Protein AF-A0A957QZJ9-F1 (afdb_monomer_lite)

Secondary structure (DSSP, 8-state):
-HHHHTTSTT--------SS-TTHHHHHHHHTT--SPPPPTTS--TTTGGGTTT-SSSTTS----

Structure (mmCIF, N/CA/C/O backbone):
data_AF-A0A957QZJ9-F1
#
_entry.id   AF-A0A957QZJ9-F1
#
loop_
_atom_site.group_PDB
_atom_site.id
_atom_site.type_symbol
_atom_site.label_atom_id
_atom_site.label_alt_id
_atom_site.label_comp_id
_atom_site.label_asym_id
_atom_site.label_entity_id
_atom_site.label_seq_id
_atom_site.pdbx_PDB_ins_code
_atom_site.Cartn_x
_atom_site.Cartn_y
_atom_site.Cartn_z
_atom_site.occupancy
_atom_site.B_iso_or_equiv
_atom_site.auth_seq_id
_atom_site.auth_comp_id
_atom_site.auth_asym_id
_atom_site.auth_atom_id
_atom_site.pdbx_PDB_model_num
ATOM 1 N N . ILE A 1 1 ? 2.290 1.606 7.061 1.00 83.88 1 ILE A N 1
ATOM 2 C CA . ILE A 1 1 ? 1.371 2.600 6.449 1.00 83.88 1 ILE A CA 1
ATOM 3 C C . ILE A 1 1 ? 0.310 1.943 5.568 1.00 83.88 1 ILE A C 1
ATOM 5 O O . ILE A 1 1 ? -0.853 2.096 5.900 1.00 83.88 1 ILE A O 1
ATOM 9 N N . ILE A 1 2 ? 0.650 1.191 4.507 1.00 89.12 2 ILE A N 1
ATOM 10 C CA . ILE A 1 2 ? -0.362 0.561 3.622 1.00 89.12 2 ILE A CA 1
ATOM 11 C C . ILE A 1 2 ? -1.400 -0.244 4.421 1.00 89.12 2 ILE A C 1
ATOM 13 O O . ILE A 1 2 ? -2.595 -0.013 4.267 1.00 89.12 2 ILE A O 1
ATOM 17 N N . GLN A 1 3 ? -0.950 -1.098 5.346 1.00 89.06 3 GLN A N 1
ATOM 18 C CA . GLN A 1 3 ? -1.844 -1.887 6.202 1.00 89.06 3 GLN A CA 1
ATOM 19 C C . GLN A 1 3 ? -2.768 -1.027 7.077 1.00 89.06 3 GLN A C 1
ATOM 21 O O . GLN A 1 3 ? -3.939 -1.343 7.213 1.00 89.06 3 GLN A O 1
ATOM 26 N N . GLN A 1 4 ? -2.284 0.110 7.583 1.00 90.56 4 GLN A N 1
ATOM 27 C CA . GLN A 1 4 ? -3.084 1.037 8.393 1.00 90.56 4 GLN A CA 1
ATOM 28 C C . GLN A 1 4 ? -4.120 1.785 7.541 1.00 90.56 4 GLN A C 1
ATOM 30 O O . GLN A 1 4 ? -5.243 2.005 7.974 1.00 90.56 4 GLN A O 1
ATOM 35 N N . ILE A 1 5 ? -3.764 2.155 6.305 1.00 90.81 5 ILE A N 1
ATOM 36 C CA . ILE A 1 5 ? -4.682 2.830 5.375 1.00 90.81 5 ILE A CA 1
ATOM 37 C C . ILE A 1 5 ? -5.858 1.916 5.009 1.00 90.81 5 ILE A C 1
ATOM 39 O O . ILE A 1 5 ? -6.973 2.401 4.839 1.00 90.81 5 ILE A O 1
ATOM 43 N N . ARG A 1 6 ? -5.640 0.596 4.927 1.00 86.00 6 ARG A N 1
ATOM 44 C CA . ARG A 1 6 ? -6.705 -0.380 4.631 1.00 86.00 6 ARG A CA 1
ATOM 45 C C . ARG A 1 6 ? -7.813 -0.422 5.685 1.00 86.00 6 ARG A C 1
ATOM 47 O O . ARG A 1 6 ? -8.914 -0.853 5.363 1.00 86.00 6 ARG A O 1
ATOM 54 N N . GLU A 1 7 ? -7.533 -0.001 6.914 1.00 88.69 7 GLU A N 1
ATOM 55 C CA . GLU A 1 7 ? -8.504 -0.006 8.014 1.00 88.69 7 GLU A CA 1
ATOM 56 C C . GLU A 1 7 ? -9.412 1.233 8.004 1.00 88.69 7 GLU A C 1
ATOM 58 O O . GLU A 1 7 ? -10.412 1.275 8.719 1.00 88.69 7 GLU A O 1
ATOM 63 N N . ILE A 1 8 ? -9.097 2.243 7.184 1.00 91.19 8 ILE A N 1
ATOM 64 C CA . ILE A 1 8 ? -9.873 3.480 7.107 1.00 91.19 8 ILE A CA 1
ATOM 65 C C . ILE A 1 8 ? -11.197 3.214 6.362 1.00 91.19 8 ILE A C 1
ATOM 67 O O . ILE A 1 8 ? -11.180 2.828 5.188 1.00 91.19 8 ILE A O 1
ATOM 71 N N . PRO A 1 9 ? -12.364 3.466 6.988 1.00 89.88 9 PRO A N 1
ATOM 72 C CA . PRO A 1 9 ? -13.656 3.268 6.341 1.00 89.88 9 PRO A CA 1
ATOM 73 C C . PRO A 1 9 ? -13.832 4.153 5.100 1.00 89.88 9 PRO A C 1
ATOM 75 O O . PRO A 1 9 ? -13.524 5.342 5.120 1.00 89.88 9 PRO A O 1
ATOM 78 N N . GLY A 1 10 ? -14.376 3.579 4.024 1.00 88.56 10 GLY A N 1
ATOM 79 C CA . GLY A 1 10 ? -14.686 4.303 2.784 1.00 88.56 10 GLY A CA 1
ATOM 80 C C . GLY A 1 10 ? -13.544 4.384 1.762 1.00 88.56 10 GLY A C 1
ATOM 81 O O . GLY A 1 10 ? -13.754 4.904 0.667 1.00 88.56 10 GLY A O 1
ATOM 82 N N . LEU A 1 11 ? -12.358 3.842 2.060 1.00 88.38 11 LEU A N 1
ATOM 83 C CA . LEU A 1 11 ? -11.264 3.737 1.091 1.00 88.38 11 LEU A CA 1
ATOM 84 C C . LEU A 1 11 ? -11.498 2.568 0.119 1.00 88.38 11 LEU A C 1
ATOM 86 O O . LEU A 1 11 ? -11.475 1.400 0.494 1.00 88.38 11 LEU A O 1
ATOM 90 N N . ALA A 1 12 ? -11.706 2.890 -1.159 1.00 85.00 12 ALA A N 1
ATOM 91 C CA . ALA A 1 12 ? -11.989 1.906 -2.209 1.00 85.00 12 ALA A CA 1
ATOM 92 C C . ALA A 1 12 ? -10.747 1.125 -2.686 1.00 85.00 12 ALA A C 1
ATOM 94 O O . ALA A 1 12 ? -10.873 0.050 -3.276 1.00 85.00 12 ALA A O 1
ATOM 95 N N . GLY A 1 13 ? -9.548 1.666 -2.470 1.00 87.31 13 GLY A N 1
ATOM 96 C CA . GLY A 1 13 ? -8.292 1.063 -2.902 1.00 87.31 13 GLY A CA 1
ATOM 97 C C . GLY A 1 13 ? -7.130 2.049 -2.855 1.00 87.31 13 GLY A C 1
ATOM 98 O O . GLY A 1 13 ? -7.297 3.213 -2.499 1.00 87.31 13 GLY A O 1
ATOM 99 N N . ILE A 1 14 ? -5.948 1.565 -3.227 1.00 88.44 14 ILE A N 1
ATOM 100 C CA . ILE A 1 14 ? -4.699 2.330 -3.234 1.00 88.44 14 ILE A CA 1
ATOM 101 C C . ILE A 1 14 ? -4.081 2.210 -4.628 1.00 88.44 14 ILE A C 1
ATOM 103 O O . ILE A 1 14 ? -4.096 1.136 -5.230 1.00 88.44 14 ILE A O 1
ATOM 107 N N . HIS A 1 15 ? -3.536 3.311 -5.137 1.00 89.50 15 HIS A N 1
ATOM 108 C CA . HIS A 1 15 ? -2.684 3.300 -6.318 1.00 89.50 15 HIS A CA 1
ATOM 109 C C . HIS A 1 15 ? -1.224 3.302 -5.861 1.00 89.50 15 HIS A C 1
ATOM 111 O O . HIS A 1 15 ? -0.767 4.270 -5.256 1.00 89.50 15 HIS A O 1
ATOM 117 N N . LEU A 1 16 ? -0.519 2.195 -6.094 1.00 89.44 16 LEU A N 1
ATOM 118 C CA . LEU A 1 16 ? 0.894 2.063 -5.759 1.00 89.44 16 LEU A CA 1
ATOM 119 C 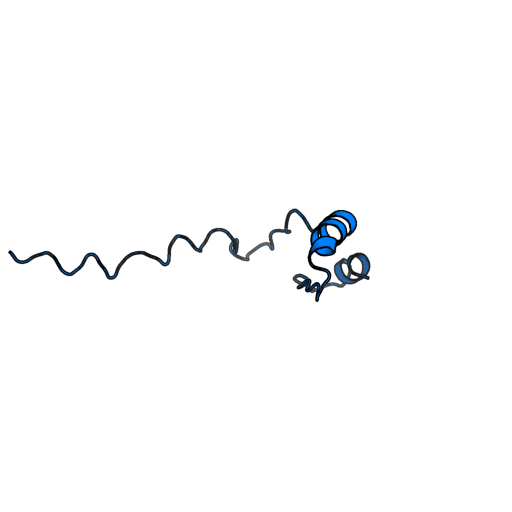C . LEU A 1 16 ? 1.739 2.515 -6.951 1.00 89.44 16 LEU A C 1
ATOM 121 O O . LEU A 1 16 ? 1.580 1.997 -8.053 1.00 89.44 16 LEU A O 1
ATOM 125 N N . MET A 1 17 ? 2.649 3.454 -6.704 1.00 91.88 17 MET A N 1
ATOM 126 C CA . MET A 1 17 ? 3.654 3.902 -7.661 1.00 91.88 17 MET A CA 1
ATOM 127 C C . MET A 1 17 ? 5.025 3.716 -7.027 1.00 91.88 17 MET A C 1
ATOM 129 O O . MET A 1 17 ? 5.295 4.292 -5.974 1.00 91.88 17 MET A O 1
ATOM 133 N N . ALA A 1 18 ? 5.887 2.930 -7.664 1.00 90.69 18 ALA A N 1
ATOM 134 C CA . ALA A 1 18 ? 7.287 2.827 -7.284 1.00 90.69 18 ALA A CA 1
ATOM 135 C C . ALA A 1 18 ? 8.118 3.545 -8.337 1.00 90.69 18 ALA A C 1
ATOM 137 O O . ALA A 1 18 ? 8.175 3.122 -9.484 1.00 90.69 18 ALA A O 1
ATOM 138 N N . TYR A 1 19 ? 8.707 4.673 -7.957 1.00 90.75 19 TYR A N 1
ATOM 139 C CA . TYR A 1 19 ? 9.540 5.452 -8.857 1.00 90.75 19 TYR A CA 1
ATOM 140 C C . TYR A 1 19 ? 11.001 5.035 -8.701 1.00 90.75 19 TYR A C 1
ATOM 142 O O . TYR A 1 19 ? 11.575 5.242 -7.626 1.00 90.75 19 TYR A O 1
ATOM 150 N N . ARG A 1 20 ? 11.595 4.495 -9.775 1.00 91.31 20 ARG A N 1
ATOM 151 C CA . ARG A 1 20 ? 12.987 4.002 -9.822 1.00 91.31 20 ARG A CA 1
ATOM 152 C C . ARG A 1 20 ? 13.285 2.837 -8.870 1.00 91.31 20 ARG A C 1
ATOM 154 O O . ARG A 1 20 ? 14.437 2.661 -8.486 1.00 91.31 20 ARG A O 1
ATOM 161 N N . GLN A 1 21 ? 12.244 2.144 -8.423 1.00 92.69 21 GLN A N 1
ATOM 162 C CA . GLN A 1 21 ? 12.301 0.992 -7.515 1.00 92.69 21 GLN A CA 1
ATOM 163 C C . GLN A 1 21 ? 11.193 -0.004 -7.886 1.00 92.69 21 GLN A C 1
ATOM 165 O O . GLN A 1 21 ? 10.466 -0.521 -7.036 1.00 92.69 21 GLN A O 1
ATOM 170 N N . GLU A 1 22 ? 10.974 -0.189 -9.181 1.00 92.94 22 GLU A N 1
ATOM 171 C CA . GLU A 1 22 ? 9.905 -1.011 -9.736 1.00 92.94 22 GLU A CA 1
ATOM 172 C C . GLU A 1 22 ? 10.041 -2.487 -9.315 1.00 92.94 22 GLU A C 1
ATOM 174 O O . GLU A 1 22 ? 9.037 -3.181 -9.160 1.0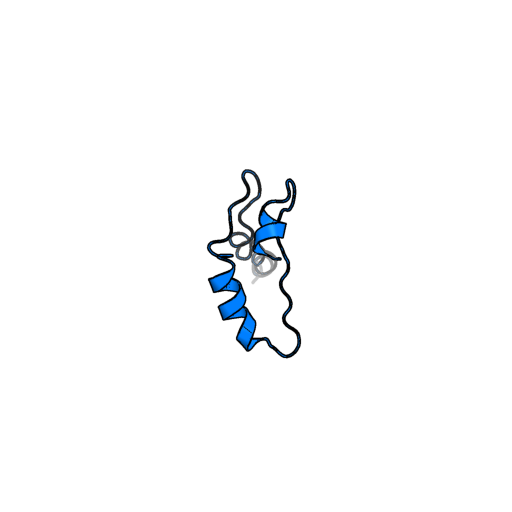0 92.94 22 GLU A O 1
ATOM 179 N N . GLU A 1 23 ? 11.263 -2.947 -9.048 1.00 93.56 23 GLU A N 1
ATOM 180 C CA . GLU A 1 23 ? 11.580 -4.273 -8.516 1.00 93.56 23 GLU A CA 1
ATOM 181 C C . GLU A 1 23 ? 11.006 -4.523 -7.114 1.00 93.56 23 GLU A C 1
ATOM 183 O O . GLU A 1 23 ? 10.591 -5.642 -6.812 1.00 93.56 23 GLU A O 1
ATOM 188 N N . LEU A 1 24 ? 10.895 -3.481 -6.283 1.00 94.62 24 LEU A N 1
ATOM 189 C CA . LEU A 1 24 ? 10.396 -3.593 -4.909 1.00 94.62 24 LEU A CA 1
ATOM 190 C C . LEU A 1 24 ? 8.865 -3.721 -4.854 1.00 94.62 24 LEU A C 1
ATOM 192 O O . LEU A 1 24 ? 8.293 -4.106 -3.836 1.00 94.62 24 LEU A O 1
ATOM 196 N N . VAL A 1 25 ? 8.171 -3.422 -5.957 1.00 93.44 25 VAL A N 1
ATOM 197 C CA . VAL A 1 25 ? 6.703 -3.475 -6.028 1.00 93.44 25 VAL A CA 1
ATOM 198 C C . VAL A 1 25 ? 6.170 -4.856 -5.659 1.00 93.44 25 VAL A C 1
ATOM 200 O O . VAL A 1 25 ? 5.157 -4.943 -4.968 1.00 93.44 25 VAL A O 1
ATOM 203 N N . ALA A 1 26 ? 6.835 -5.924 -6.107 1.00 92.50 26 ALA A N 1
ATOM 204 C CA . ALA A 1 26 ? 6.394 -7.290 -5.842 1.00 92.50 26 ALA A CA 1
ATOM 205 C C . ALA A 1 26 ? 6.421 -7.611 -4.340 1.00 92.50 26 ALA A C 1
ATOM 207 O O . ALA A 1 26 ? 5.418 -8.072 -3.799 1.00 92.50 26 ALA A O 1
ATOM 208 N N . GLU A 1 27 ? 7.524 -7.277 -3.669 1.00 94.50 27 GLU A N 1
ATOM 209 C CA . GLU A 1 27 ? 7.697 -7.460 -2.226 1.00 94.50 27 GLU A CA 1
ATOM 210 C C . GLU A 1 27 ? 6.679 -6.626 -1.441 1.00 94.50 27 GLU A C 1
ATOM 212 O O . GLU A 1 27 ? 5.977 -7.155 -0.584 1.00 94.50 27 GLU A O 1
ATOM 217 N N . ILE A 1 28 ? 6.479 -5.355 -1.814 1.00 93.38 28 ILE A N 1
ATOM 218 C CA . ILE A 1 28 ? 5.466 -4.493 -1.182 1.00 93.38 28 ILE A CA 1
ATOM 219 C C . ILE A 1 28 ? 4.065 -5.106 -1.302 1.00 93.38 28 ILE A C 1
ATOM 221 O O . ILE A 1 28 ? 3.292 -5.065 -0.345 1.00 93.38 28 ILE A O 1
ATOM 225 N N . ILE A 1 29 ? 3.705 -5.640 -2.474 1.00 92.50 29 ILE A N 1
ATOM 226 C CA . ILE A 1 29 ? 2.396 -6.267 -2.707 1.00 92.50 29 ILE A CA 1
ATOM 227 C C . ILE A 1 29 ? 2.218 -7.514 -1.835 1.00 92.50 29 ILE A C 1
ATOM 229 O O . ILE A 1 29 ? 1.121 -7.713 -1.297 1.00 92.50 29 ILE A O 1
ATOM 233 N N . GLU A 1 30 ? 3.265 -8.331 -1.717 1.00 92.50 30 GLU A N 1
ATOM 234 C CA . GLU A 1 30 ? 3.277 -9.561 -0.925 1.00 92.50 30 GLU A CA 1
ATOM 235 C C . GLU A 1 30 ? 3.171 -9.254 0.571 1.00 92.50 30 GLU A C 1
ATOM 237 O O . GLU A 1 30 ? 2.223 -9.700 1.222 1.00 92.50 30 GLU A O 1
ATOM 242 N N . GLU A 1 31 ? 4.054 -8.404 1.095 1.00 93.19 31 GLU A N 1
ATOM 243 C CA . GLU A 1 31 ? 4.062 -8.018 2.508 1.00 93.19 31 GLU A CA 1
ATOM 244 C C . GLU A 1 31 ? 2.772 -7.304 2.928 1.00 93.19 31 GLU A C 1
ATOM 246 O O . GLU A 1 31 ? 2.253 -7.506 4.030 1.00 93.19 31 GLU A O 1
ATOM 251 N N . ALA A 1 32 ? 2.215 -6.470 2.046 1.00 92.00 32 ALA A N 1
ATOM 252 C CA . ALA A 1 32 ? 0.960 -5.781 2.311 1.00 92.00 32 ALA A CA 1
ATOM 253 C C . ALA A 1 32 ? -0.279 -6.645 2.029 1.00 92.00 32 ALA A C 1
ATOM 255 O O . ALA A 1 32 ? -1.394 -6.189 2.288 1.00 92.00 32 ALA A O 1
ATOM 256 N N . GLY A 1 33 ? -0.139 -7.865 1.499 1.00 90.88 33 GLY A N 1
ATOM 257 C CA . GLY A 1 33 ? -1.262 -8.758 1.202 1.00 90.88 33 GLY A CA 1
ATOM 258 C C . GLY A 1 33 ? -2.349 -8.082 0.360 1.00 90.88 33 GLY A C 1
ATOM 259 O O . GLY A 1 33 ? -3.526 -8.082 0.744 1.00 90.88 33 GLY A O 1
ATOM 260 N N . LEU A 1 34 ? -1.951 -7.422 -0.735 1.00 89.94 34 LEU A N 1
ATOM 261 C CA . LEU A 1 34 ? -2.861 -6.665 -1.615 1.00 89.94 34 LEU A CA 1
ATOM 262 C C . LEU A 1 34 ? -3.593 -7.545 -2.639 1.00 89.94 34 LEU A C 1
ATOM 264 O O . LEU A 1 34 ? -4.468 -7.058 -3.361 1.00 89.94 34 LEU A O 1
ATOM 268 N N . LEU A 1 35 ? -3.239 -8.829 -2.703 1.00 89.50 35 LEU A N 1
ATOM 269 C CA . LEU A 1 35 ? -3.834 -9.821 -3.589 1.00 89.50 35 LEU A CA 1
ATOM 270 C C . LEU A 1 35 ? -4.481 -10.964 -2.781 1.00 89.50 35 LEU A C 1
ATOM 272 O O . LEU A 1 35 ? -3.951 -11.333 -1.734 1.00 89.50 35 LEU A O 1
ATOM 276 N N . PRO A 1 36 ? -5.589 -11.557 -3.271 1.00 86.94 36 PRO A N 1
ATOM 277 C CA . PRO A 1 36 ? -6.353 -11.147 -4.452 1.00 86.94 36 PRO A CA 1
ATOM 278 C C . PRO A 1 36 ? -7.094 -9.822 -4.222 1.00 86.94 36 PRO A C 1
ATOM 280 O O . PRO A 1 36 ? -7.418 -9.453 -3.093 1.00 86.94 36 PRO A O 1
ATOM 283 N N . ARG A 1 37 ? -7.378 -9.094 -5.308 1.00 85.50 37 ARG A N 1
ATOM 284 C CA . ARG A 1 37 ? -8.118 -7.831 -5.219 1.00 85.50 37 ARG A CA 1
ATOM 285 C C . ARG A 1 37 ? -9.531 -8.098 -4.675 1.00 85.50 37 ARG A C 1
ATOM 287 O O . ARG A 1 37 ? -10.228 -8.938 -5.246 1.00 85.50 37 ARG A O 1
ATOM 294 N N . PRO A 1 38 ? -9.986 -7.384 -3.631 1.00 80.12 38 PRO A N 1
ATOM 295 C CA . PRO A 1 38 ? -11.334 -7.566 -3.112 1.00 80.12 38 PRO A CA 1
ATOM 296 C C . PRO A 1 38 ? -12.372 -7.136 -4.154 1.00 80.12 38 PRO A C 1
ATOM 298 O O . PRO A 1 38 ? -12.256 -6.068 -4.762 1.00 80.12 38 PRO A O 1
ATOM 301 N N . MET A 1 39 ? -13.398 -7.966 -4.347 1.00 80.62 39 MET A N 1
ATOM 302 C CA . MET A 1 39 ? -14.549 -7.616 -5.173 1.00 80.62 39 MET A CA 1
ATOM 303 C C . MET A 1 39 ? -15.464 -6.695 -4.369 1.00 80.62 39 MET A C 1
ATOM 305 O O . MET A 1 39 ? -15.916 -7.056 -3.285 1.00 80.62 39 MET A O 1
ATOM 309 N N . GLN A 1 40 ? -15.731 -5.502 -4.894 1.00 77.88 40 GLN A N 1
ATOM 310 C CA . GLN A 1 40 ? -16.689 -4.591 -4.279 1.00 77.88 40 GLN A CA 1
ATOM 311 C C . GLN A 1 40 ? -18.109 -5.031 -4.659 1.00 77.88 40 GLN A C 1
ATOM 313 O O . GLN A 1 40 ? -18.413 -5.099 -5.854 1.00 77.88 40 GLN A O 1
ATOM 318 N N . PRO A 1 41 ? -18.985 -5.344 -3.686 1.00 77.75 41 PRO A N 1
ATOM 319 C CA . PRO A 1 41 ? -20.366 -5.704 -3.978 1.00 77.75 41 PRO A CA 1
ATOM 320 C C . PRO A 1 41 ? -21.057 -4.598 -4.781 1.00 77.75 41 PRO A C 1
ATOM 322 O O . PRO A 1 41 ? -21.039 -3.435 -4.387 1.00 77.75 41 PRO A O 1
ATOM 325 N N . GLY A 1 42 ? -21.660 -4.959 -5.913 1.00 79.25 42 GLY A N 1
ATOM 326 C CA . GLY A 1 42 ? -22.384 -4.019 -6.774 1.00 79.25 42 GLY A CA 1
ATOM 327 C C . GLY A 1 42 ? -21.531 -3.254 -7.791 1.00 79.25 42 GLY A C 1
ATOM 328 O O . GLY A 1 42 ? -22.109 -2.555 -8.620 1.00 79.25 42 GLY A O 1
ATOM 329 N N . LEU A 1 43 ? -20.200 -3.407 -7.798 1.00 75.12 43 LEU A N 1
ATOM 330 C CA . LEU A 1 43 ? -19.357 -2.891 -8.880 1.00 75.12 43 LEU A CA 1
ATOM 331 C C . LEU A 1 43 ? -19.045 -4.021 -9.881 1.00 75.12 43 LEU A C 1
ATOM 333 O O . LEU A 1 43 ? -18.656 -5.113 -9.452 1.00 75.12 43 LEU A O 1
ATOM 337 N N . PRO A 1 44 ? -19.212 -3.807 -11.202 1.00 73.94 44 PRO A N 1
ATOM 338 C CA . PRO A 1 44 ? -18.810 -4.793 -12.197 1.00 73.94 44 PRO A CA 1
ATOM 339 C C . PRO A 1 44 ? -17.312 -5.081 -12.087 1.00 73.94 44 PRO A C 1
ATOM 341 O O . PRO A 1 44 ? -16.520 -4.184 -11.797 1.00 73.94 44 PRO A O 1
ATOM 344 N N . ASP A 1 45 ? -16.931 -6.340 -12.320 1.00 74.00 45 ASP A N 1
ATOM 345 C CA . ASP A 1 45 ? -15.529 -6.753 -12.319 1.00 74.00 45 ASP A CA 1
ATOM 346 C C . ASP A 1 45 ? -14.760 -5.961 -13.393 1.00 74.00 45 ASP A C 1
ATOM 348 O O . ASP A 1 45 ? -14.976 -6.188 -14.592 1.00 74.00 45 ASP A O 1
ATOM 352 N N . PRO A 1 46 ? -13.845 -5.054 -12.996 1.00 69.12 46 PRO A N 1
ATOM 353 C CA . PRO A 1 46 ? -13.116 -4.219 -13.943 1.00 69.12 46 PRO A CA 1
ATOM 354 C C . PRO A 1 46 ? -12.203 -5.039 -14.871 1.00 69.12 46 PRO A C 1
ATOM 356 O O . PRO A 1 46 ? -11.748 -4.521 -15.892 1.00 69.12 46 PRO A O 1
ATOM 359 N N . GLY A 1 47 ? -11.930 -6.311 -14.551 1.00 66.56 47 GLY A N 1
ATOM 360 C CA . GLY A 1 47 ? -11.145 -7.224 -15.382 1.00 66.56 47 GLY A CA 1
ATOM 361 C C . GLY A 1 47 ? -11.938 -7.938 -16.480 1.00 66.56 47 GLY A C 1
ATOM 362 O O . GLY A 1 47 ? -11.328 -8.459 -17.418 1.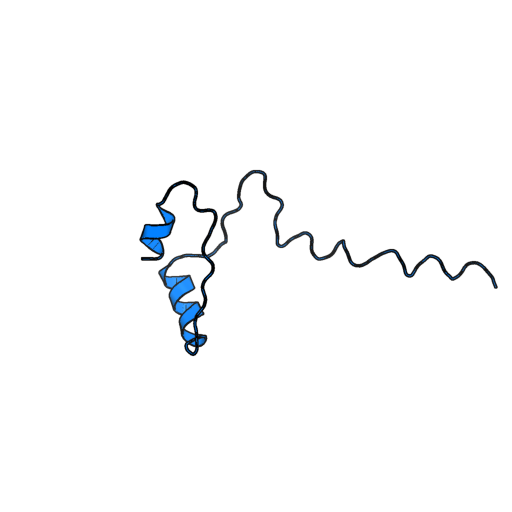00 66.56 47 GLY A O 1
ATOM 363 N N . ARG A 1 48 ? -13.276 -7.956 -16.410 1.00 63.81 48 ARG A N 1
ATOM 364 C CA . ARG A 1 48 ? -14.105 -8.805 -17.283 1.00 63.81 48 ARG A CA 1
ATOM 365 C C . ARG A 1 48 ? -14.587 -8.112 -18.561 1.00 63.81 48 ARG A C 1
ATOM 367 O O . ARG A 1 48 ? -14.832 -8.789 -19.557 1.00 63.81 48 ARG A O 1
ATOM 374 N N . ASP A 1 49 ? -14.664 -6.781 -18.571 1.00 58.84 49 ASP A N 1
ATOM 375 C CA . ASP A 1 49 ? -15.408 -6.032 -19.602 1.00 58.84 49 ASP A CA 1
ATOM 376 C C . ASP A 1 49 ? -14.569 -5.569 -20.815 1.00 58.84 49 ASP A C 1
ATOM 378 O O . ASP A 1 49 ? -15.077 -5.107 -21.836 1.00 58.84 49 ASP A O 1
ATOM 382 N N . ARG A 1 50 ? -13.242 -5.747 -20.783 1.00 59.69 50 ARG A N 1
ATOM 383 C CA . ARG A 1 50 ? -12.354 -5.231 -21.848 1.00 59.69 50 ARG A CA 1
ATOM 384 C C . ARG A 1 50 ? -12.390 -6.032 -23.163 1.00 59.69 50 ARG A C 1
ATOM 386 O O . ARG A 1 50 ? -11.716 -5.658 -24.125 1.00 59.69 50 ARG A O 1
ATOM 393 N N . ARG A 1 51 ? -13.138 -7.142 -23.233 1.00 57.31 51 ARG A N 1
ATOM 394 C CA . ARG A 1 51 ? -13.257 -7.973 -24.451 1.00 57.31 51 ARG A CA 1
ATOM 395 C C . ARG A 1 51 ? -14.487 -7.640 -25.304 1.00 57.31 51 ARG A C 1
ATOM 397 O O . ARG A 1 51 ? -14.516 -8.042 -26.461 1.00 57.31 51 ARG A O 1
ATOM 404 N N . LEU A 1 52 ? -15.467 -6.906 -24.774 1.00 58.50 52 LEU A N 1
ATOM 405 C CA . LEU A 1 52 ? -16.751 -6.680 -25.453 1.00 58.50 52 LEU A CA 1
ATOM 406 C C . LEU A 1 52 ? -16.786 -5.399 -26.304 1.00 58.50 52 LEU A C 1
ATOM 408 O O . LEU A 1 52 ? -17.608 -5.286 -27.204 1.00 58.50 52 LEU A O 1
ATOM 412 N N . THR A 1 53 ? -15.850 -4.469 -26.111 1.00 56.62 53 THR A N 1
ATOM 413 C CA . THR A 1 53 ? -15.837 -3.165 -26.802 1.00 56.62 53 THR A CA 1
ATOM 414 C C . THR A 1 53 ? -15.068 -3.143 -28.131 1.00 56.62 53 THR A C 1
ATOM 416 O O . THR A 1 53 ? -14.817 -2.071 -28.675 1.00 56.62 53 THR A O 1
ATOM 419 N N . ARG A 1 54 ? -14.683 -4.306 -28.682 1.00 58.34 54 ARG A N 1
ATOM 420 C CA . ARG A 1 54 ? -13.896 -4.404 -29.932 1.00 58.34 54 ARG A CA 1
ATOM 421 C C . ARG A 1 54 ? -14.575 -5.119 -31.105 1.00 58.34 54 ARG A C 1
ATOM 423 O O . ARG A 1 54 ? -13.878 -5.571 -32.002 1.00 58.34 54 ARG 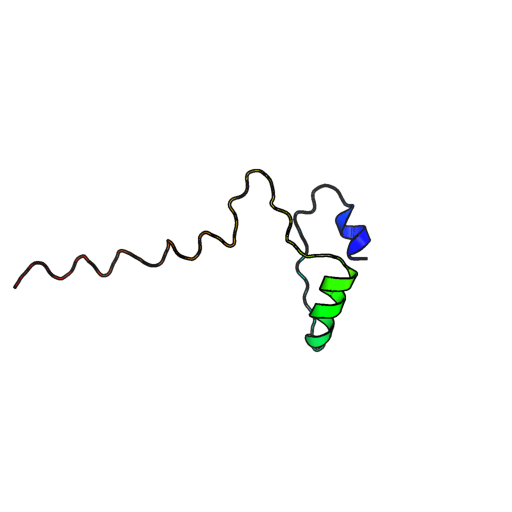A O 1
ATOM 430 N N . HIS A 1 55 ? -15.904 -5.175 -31.155 1.00 57.94 55 HIS A N 1
ATOM 431 C CA . HIS A 1 55 ? -16.612 -5.595 -32.369 1.00 57.94 55 HIS A CA 1
ATOM 432 C C . HIS A 1 55 ? -17.875 -4.762 -32.604 1.00 57.94 55 HIS A C 1
ATOM 434 O O . HIS A 1 55 ? -18.701 -4.654 -31.702 1.00 57.94 55 HIS A O 1
ATOM 440 N N . THR A 1 56 ? -17.982 -4.204 -33.823 1.00 57.88 56 THR A N 1
ATOM 441 C CA . THR A 1 56 ? -19.201 -3.940 -34.639 1.00 57.88 56 THR A CA 1
ATOM 442 C C . THR A 1 56 ? -19.197 -2.621 -35.436 1.00 57.88 56 THR A C 1
ATOM 444 O O . THR A 1 56 ? -20.222 -1.964 -35.576 1.00 57.88 56 THR A O 1
ATOM 447 N N . THR A 1 57 ? -18.075 -2.237 -36.055 1.00 56.56 57 THR A N 1
ATOM 448 C CA . THR A 1 57 ? -18.125 -1.314 -37.216 1.00 56.56 57 THR A CA 1
ATOM 449 C C . THR A 1 57 ? -17.507 -1.875 -38.497 1.00 56.56 57 THR A C 1
ATOM 451 O O . THR A 1 57 ? -17.600 -1.227 -39.533 1.00 56.56 57 THR A O 1
ATOM 454 N N . ALA A 1 58 ? -16.931 -3.083 -38.473 1.00 58.41 58 ALA A N 1
ATOM 455 C CA . ALA A 1 58 ? -16.303 -3.690 -39.652 1.00 58.41 58 ALA A CA 1
ATOM 456 C C . ALA A 1 58 ? -17.239 -4.593 -40.485 1.00 58.41 58 ALA A C 1
ATOM 458 O O . ALA A 1 58 ? -16.915 -4.885 -41.628 1.00 58.41 58 ALA A O 1
ATOM 459 N N . ASP A 1 59 ? -18.408 -4.986 -39.966 1.00 58.50 59 ASP A N 1
ATOM 460 C CA . ASP A 1 59 ? -19.252 -6.020 -40.598 1.00 58.50 59 ASP A CA 1
ATOM 461 C C . ASP A 1 59 ? -20.392 -5.463 -41.478 1.00 58.50 59 ASP A C 1
ATOM 463 O O . ASP A 1 59 ? -21.290 -6.197 -41.875 1.00 58.50 59 ASP A O 1
ATOM 467 N N . LEU A 1 60 ? -20.391 -4.161 -41.788 1.00 61.06 60 LEU A N 1
ATOM 468 C CA . LEU A 1 60 ? -21.485 -3.494 -42.517 1.00 61.06 60 LEU A CA 1
ATOM 469 C C . LEU A 1 60 ? -21.126 -3.033 -43.940 1.00 61.06 60 LEU A C 1
ATOM 471 O O . LEU A 1 60 ? -21.902 -2.289 -44.532 1.00 61.06 60 LEU A O 1
ATOM 475 N N . HIS A 1 61 ? -19.987 -3.452 -44.506 1.00 56.09 61 HIS A N 1
ATOM 476 C CA . HIS A 1 61 ? -19.548 -2.971 -45.828 1.00 56.09 61 HIS A CA 1
ATOM 477 C C . HIS A 1 61 ? -19.418 -4.011 -46.946 1.00 56.09 61 HIS A C 1
ATOM 479 O O . HIS A 1 61 ? -18.915 -3.650 -48.002 1.00 56.09 61 HIS A O 1
ATOM 485 N N . ASP A 1 62 ? -19.915 -5.243 -46.785 1.00 54.94 62 ASP A N 1
ATOM 486 C CA . ASP A 1 62 ? -19.816 -6.246 -47.861 1.00 54.94 62 ASP A CA 1
ATOM 487 C C . ASP A 1 62 ? -21.144 -6.962 -48.154 1.00 54.94 62 ASP A C 1
ATOM 489 O O . ASP A 1 62 ? -21.333 -8.163 -47.974 1.00 54.94 62 ASP A O 1
ATOM 493 N N . SER A 1 63 ? -22.131 -6.180 -48.586 1.00 49.69 63 SER A N 1
ATOM 494 C CA . SER A 1 63 ? -23.345 -6.689 -49.239 1.00 4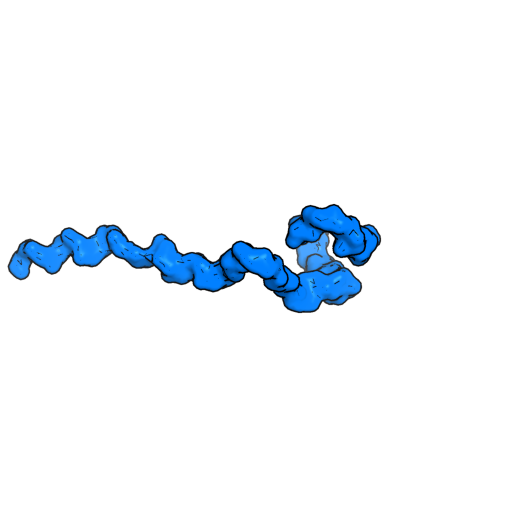9.69 63 SER A CA 1
ATOM 495 C C . SER A 1 63 ? -23.689 -5.824 -50.450 1.00 49.69 63 SER A C 1
ATOM 497 O O . SER A 1 63 ? -24.753 -5.210 -50.527 1.00 49.69 63 SER A O 1
ATOM 499 N N . HIS A 1 64 ? -22.735 -5.742 -51.378 1.00 48.75 64 HIS A N 1
ATOM 500 C CA . HIS A 1 64 ? -22.980 -5.524 -52.803 1.00 48.75 64 HIS A CA 1
ATOM 501 C C . HIS A 1 64 ? -21.696 -5.832 -53.584 1.00 48.75 64 HIS A C 1
ATOM 503 O O . HIS A 1 64 ? -20.841 -4.962 -53.721 1.00 48.75 64 HIS A O 1
ATOM 509 N N . ILE A 1 65 ? -21.585 -7.073 -54.063 1.00 44.75 65 ILE A N 1
ATOM 510 C CA . ILE A 1 65 ? -21.101 -7.501 -55.389 1.00 44.75 65 ILE A CA 1
ATOM 511 C 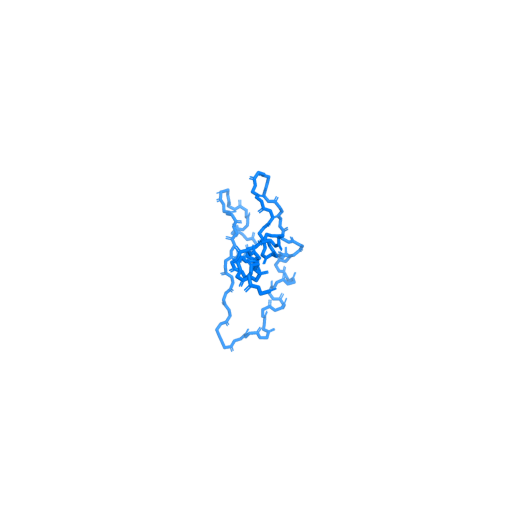C . ILE A 1 65 ? -21.640 -8.916 -55.613 1.00 44.75 65 ILE A C 1
ATOM 513 O O . ILE A 1 65 ? -21.565 -9.731 -54.666 1.00 44.75 65 ILE A O 1
#

Sequence (65 aa):
IIQQIREIPGLAGIHLMAYRQEELVAEIIEEAGLLPRPMQPGLPDPGRDRRLTRHTTADLHDSHI

Radius of gyration: 20.15 Å; chains: 1; bounding box: 36×17×64 Å

pLDDT: mean 78.66, std 15.06, range [44.75, 94.62]

Foldseek 3Di:
DLLVVVPDPPDQDDDDDDDPPVVCVVVVCVVSVCPPPDDDPPDPDPVPPPVPPPDDDPPPPPDDD